Protein AF-A0A522AVN2-F1 (afdb_monomer)

Mean predicted aligned error: 13.56 Å

Nearest PDB structures (foldseek):
  3d4e-assembly1_A  TM=7.264E-01  e=7.746E-02  Streptococcus mutans
  4dm5-assembly4_D  TM=5.250E-01  e=6.520E-02  Pseudomonas aeruginosa PAO1
  5nms-assembly1_B  TM=5.017E-01  e=1.028E+00  Arabidopsis thaliana
  8j62-assembly1_G  TM=5.391E-01  e=5.133E+00  Human immunodeficiency virus 1
  6nil-assembly1_C  TM=4.572E-01  e=7.245E+00  Human immunodeficiency virus 1

pLDDT: mean 76.48, std 18.81, range [44.72, 97.44]

Solvent-accessible surface area (backbone atoms only — not comparable to full-atom values): 7487 Å² total; per-residue (Å²): 144,85,88,84,85,80,92,80,85,86,87,86,84,83,79,86,81,81,76,76,72,75,81,65,76,80,50,60,36,85,59,67,69,64,90,75,64,53,77,64,40,38,57,66,57,49,38,72,73,49,30,52,60,80,44,76,48,81,44,53,40,90,87,41,66,33,40,34,36,25,34,40,38,92,59,90,46,32,66,59,60,73,94,82,44,37,24,33,39,38,33,21,46,91,56,20,28,71,49,54,26,28,68,54,49,52,56,47,55,59,54,48,54,72,83,68,84,77,89,123

Radius of gyration: 24.15 Å; Cα contacts (8 Å, |Δi|>4): 172; chains: 1; bounding box: 32×82×47 Å

Structure (mmCIF, N/CA/C/O backbone):
data_AF-A0A522AVN2-F1
#
_entry.id   AF-A0A522AVN2-F1
#
loop_
_atom_site.group_PDB
_atom_site.id
_atom_site.type_symbol
_atom_site.label_atom_id
_atom_site.label_alt_id
_atom_site.label_comp_id
_atom_site.label_asym_id
_atom_site.label_entity_id
_atom_site.label_seq_id
_atom_site.pdbx_PDB_ins_code
_atom_site.Cartn_x
_atom_site.Cartn_y
_atom_site.Cartn_z
_atom_site.occupancy
_atom_site.B_iso_or_equiv
_atom_site.auth_seq_id
_atom_site.auth_comp_id
_atom_site.auth_asym_id
_atom_site.auth_atom_id
_atom_site.pdbx_PDB_model_num
ATOM 1 N N . MET A 1 1 ? 20.184 -64.600 31.524 1.00 48.72 1 MET A N 1
ATOM 2 C CA . MET A 1 1 ? 20.740 -63.253 31.247 1.00 48.72 1 MET A CA 1
ATOM 3 C C . MET A 1 1 ? 21.112 -63.107 29.765 1.00 48.72 1 MET A C 1
ATOM 5 O O . MET A 1 1 ? 22.283 -63.217 29.442 1.00 48.72 1 MET A O 1
ATOM 9 N N . ARG A 1 2 ? 20.150 -62.916 28.842 1.00 46.84 2 ARG A N 1
ATOM 10 C CA . ARG A 1 2 ? 20.428 -62.648 27.404 1.00 46.84 2 ARG A CA 1
ATOM 11 C C . ARG A 1 2 ? 19.323 -61.831 26.693 1.00 46.84 2 ARG A C 1
ATOM 13 O O . ARG A 1 2 ? 19.168 -61.930 25.485 1.00 46.84 2 ARG A O 1
ATOM 20 N N . HIS A 1 3 ? 18.542 -61.022 27.418 1.00 45.12 3 HIS A N 1
ATOM 21 C CA . HIS A 1 3 ? 17.326 -60.387 26.867 1.00 45.12 3 HIS A CA 1
ATOM 22 C C . HIS A 1 3 ? 17.347 -58.853 26.779 1.00 45.12 3 HIS A C 1
ATOM 24 O O . HIS A 1 3 ? 16.286 -58.246 26.719 1.00 45.12 3 HIS A O 1
ATOM 30 N N . VAL A 1 4 ? 18.517 -58.201 26.748 1.00 53.00 4 VAL A N 1
ATOM 31 C CA . VAL A 1 4 ? 18.569 -56.719 26.791 1.00 53.00 4 VAL A CA 1
ATOM 32 C C . VAL A 1 4 ? 19.197 -56.069 25.549 1.00 53.00 4 VAL A C 1
ATOM 34 O O . VAL A 1 4 ? 19.206 -54.852 25.447 1.00 53.00 4 VAL A O 1
ATOM 37 N N . LEU A 1 5 ? 19.666 -56.824 24.548 1.00 52.72 5 LEU A N 1
ATOM 38 C CA . LEU A 1 5 ? 20.508 -56.231 23.498 1.00 52.72 5 L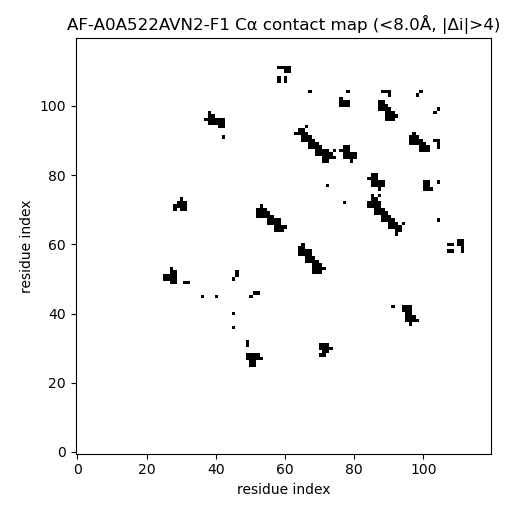EU A CA 1
ATOM 39 C C . LEU A 1 5 ? 20.127 -56.610 22.060 1.00 52.72 5 LEU A C 1
ATOM 41 O O . LEU A 1 5 ? 20.934 -57.179 21.336 1.00 52.72 5 LEU A O 1
ATOM 45 N N . ARG A 1 6 ? 18.902 -56.299 21.616 1.00 44.72 6 ARG A N 1
ATOM 46 C CA . ARG A 1 6 ? 18.632 -56.159 20.163 1.00 44.72 6 ARG A CA 1
ATOM 47 C C . ARG A 1 6 ? 17.332 -55.430 19.810 1.00 44.72 6 ARG A C 1
ATOM 49 O O . ARG A 1 6 ? 16.727 -55.687 18.779 1.00 44.72 6 ARG A O 1
ATOM 56 N N . ARG A 1 7 ? 16.884 -54.513 20.668 1.00 49.88 7 ARG A N 1
ATOM 57 C CA . ARG A 1 7 ? 15.633 -53.751 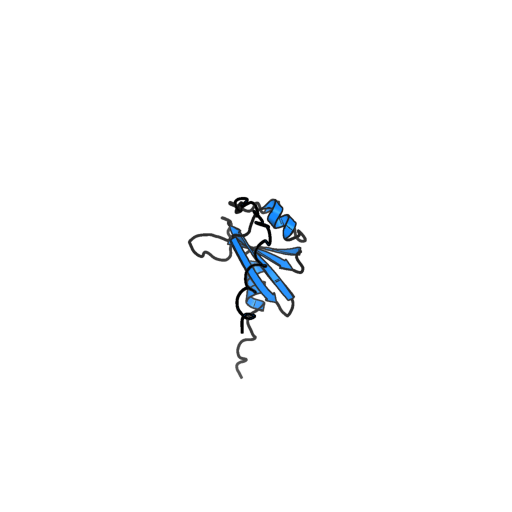20.502 1.00 49.88 7 ARG A CA 1
ATOM 58 C C . ARG A 1 7 ? 15.866 -52.368 19.872 1.00 49.88 7 ARG A C 1
ATOM 60 O O . ARG A 1 7 ? 15.280 -51.394 20.317 1.00 49.88 7 ARG A O 1
ATOM 67 N N . TRP A 1 8 ? 16.754 -52.275 18.882 1.00 46.94 8 TRP A N 1
ATOM 68 C CA . TRP A 1 8 ? 17.187 -50.992 18.301 1.00 46.94 8 TRP A CA 1
ATOM 69 C C . TRP A 1 8 ? 17.470 -51.076 16.795 1.00 46.94 8 TRP A C 1
ATOM 71 O O . TRP A 1 8 ? 18.505 -50.614 16.344 1.00 46.94 8 TRP A O 1
ATOM 81 N N . LEU A 1 9 ? 16.597 -51.698 15.997 1.00 49.81 9 LEU A N 1
ATOM 82 C CA . LEU A 1 9 ? 16.770 -51.740 14.531 1.00 49.81 9 LEU A CA 1
ATOM 83 C C . LEU A 1 9 ? 15.427 -51.762 13.774 1.00 49.81 9 LEU A C 1
ATOM 85 O O . LEU A 1 9 ? 15.280 -52.439 12.765 1.00 49.81 9 LEU A O 1
ATOM 89 N N . CYS A 1 10 ? 14.416 -51.047 14.268 1.00 47.09 10 CYS A N 1
ATOM 90 C CA . CYS A 1 10 ? 13.118 -50.922 13.593 1.00 47.09 10 CYS A CA 1
ATOM 91 C C . CYS A 1 10 ? 12.526 -49.530 13.822 1.00 47.09 10 CYS A C 1
ATOM 93 O O . CYS A 1 10 ? 11.543 -49.418 14.534 1.00 47.09 10 CYS A O 1
ATOM 95 N N . MET A 1 11 ? 13.136 -48.473 13.285 1.00 50.16 11 MET A N 1
ATOM 96 C CA . MET A 1 11 ? 12.457 -47.197 13.006 1.00 50.16 11 MET A CA 1
ATOM 97 C C . MET A 1 11 ? 13.429 -46.267 12.282 1.00 50.16 11 MET A C 1
ATOM 99 O O . MET A 1 11 ? 14.150 -45.536 12.943 1.00 50.16 11 MET A O 1
ATOM 103 N N . THR A 1 12 ? 13.452 -46.296 10.949 1.00 55.00 12 THR A N 1
ATOM 104 C CA . THR A 1 12 ? 13.898 -45.159 10.115 1.00 55.00 12 THR A CA 1
ATOM 105 C C . THR A 1 12 ? 13.659 -45.466 8.637 1.00 55.00 12 THR A C 1
ATOM 107 O O . THR A 1 12 ? 14.584 -45.602 7.848 1.00 55.00 12 THR A O 1
ATOM 110 N N . VAL A 1 13 ? 12.390 -45.564 8.237 1.00 53.72 13 VAL A N 1
ATOM 111 C CA . VAL A 1 13 ? 12.005 -45.343 6.834 1.00 53.72 13 VAL A CA 1
ATOM 112 C C . VAL A 1 13 ? 10.698 -44.551 6.833 1.00 53.72 13 VAL A C 1
ATOM 114 O O . VAL A 1 13 ? 9.628 -45.091 6.581 1.00 53.72 13 VAL A O 1
ATOM 117 N N . CYS A 1 14 ? 10.775 -43.264 7.176 1.00 45.62 14 CYS A N 1
ATOM 118 C CA . CYS A 1 14 ? 9.741 -42.309 6.783 1.00 45.62 14 CYS A CA 1
ATOM 119 C C . CYS A 1 14 ? 10.259 -41.582 5.549 1.00 45.62 14 CYS A C 1
ATOM 121 O O . CYS A 1 14 ? 11.205 -40.798 5.607 1.00 45.62 14 CYS A O 1
ATOM 123 N N . ALA A 1 15 ? 9.667 -41.956 4.423 1.00 53.06 15 ALA A N 1
ATOM 124 C CA . ALA A 1 15 ? 9.944 -41.432 3.108 1.00 53.06 15 ALA A CA 1
ATOM 125 C C . ALA A 1 15 ? 9.610 -39.933 3.013 1.00 53.06 15 ALA A C 1
ATOM 127 O O . ALA A 1 15 ? 8.555 -39.482 3.444 1.00 53.06 15 ALA A O 1
ATOM 128 N N . VAL A 1 16 ? 10.558 -39.201 2.431 1.00 50.91 16 VAL A N 1
ATOM 129 C CA . VAL A 1 16 ? 10.404 -38.144 1.423 1.00 50.91 16 VAL A CA 1
ATOM 130 C C . VAL A 1 16 ? 9.039 -37.445 1.351 1.00 50.91 16 VAL A C 1
ATOM 132 O O . VAL A 1 16 ? 8.101 -37.928 0.726 1.00 50.91 16 VAL A O 1
ATOM 135 N N . ALA A 1 17 ? 9.017 -36.203 1.826 1.00 46.50 17 ALA A N 1
ATOM 136 C CA . ALA A 1 17 ? 8.261 -35.126 1.197 1.00 46.50 17 ALA A CA 1
ATOM 137 C C . ALA A 1 17 ? 9.150 -33.877 1.194 1.00 46.50 17 ALA A C 1
ATOM 139 O O . ALA A 1 17 ? 9.000 -32.970 2.009 1.00 46.50 17 ALA A O 1
ATOM 140 N N . VAL A 1 18 ? 10.145 -33.859 0.303 1.00 48.97 18 VAL A N 1
ATOM 141 C CA . VAL A 1 18 ? 10.830 -32.612 -0.047 1.00 48.97 18 VAL A CA 1
ATOM 142 C C . VAL A 1 18 ? 9.816 -31.807 -0.850 1.00 48.97 18 VAL A C 1
ATOM 144 O O . VAL A 1 18 ? 9.653 -32.014 -2.050 1.00 48.97 18 VAL A O 1
ATOM 147 N N . LEU A 1 19 ? 9.076 -30.937 -0.164 1.00 52.53 19 LEU A N 1
ATOM 148 C CA . LEU A 1 19 ? 8.336 -29.856 -0.797 1.00 52.53 19 LEU A CA 1
ATOM 149 C C . LEU A 1 19 ? 9.371 -28.953 -1.469 1.00 52.53 19 LEU A C 1
ATOM 151 O O . LEU A 1 19 ? 9.902 -28.023 -0.865 1.00 52.53 19 LEU A O 1
ATOM 155 N N . VAL A 1 20 ? 9.682 -29.259 -2.727 1.00 48.09 20 VAL A N 1
ATOM 156 C CA . VAL A 1 20 ? 10.273 -28.304 -3.658 1.00 48.09 20 VAL A CA 1
ATOM 157 C C . VAL A 1 20 ? 9.185 -27.265 -3.903 1.00 48.09 20 VAL A C 1
ATOM 159 O O . VAL A 1 20 ? 8.426 -27.341 -4.867 1.00 48.09 20 VAL A O 1
ATOM 162 N N . VAL A 1 21 ? 9.052 -26.316 -2.974 1.00 49.97 21 VAL A N 1
ATOM 163 C CA . VAL A 1 21 ? 8.409 -25.045 -3.279 1.00 49.97 21 VAL A CA 1
ATOM 164 C C . VAL A 1 21 ? 9.316 -24.434 -4.326 1.00 49.97 21 VAL A C 1
ATOM 166 O O . VAL A 1 21 ? 10.428 -24.005 -4.021 1.00 49.97 21 VAL A O 1
ATOM 169 N N . ALA A 1 22 ? 8.882 -24.540 -5.580 1.00 49.25 22 ALA A N 1
ATOM 170 C CA . ALA A 1 22 ? 9.527 -23.914 -6.709 1.00 49.25 22 ALA A CA 1
ATOM 171 C C . ALA A 1 22 ? 9.861 -22.480 -6.299 1.00 49.25 22 ALA A C 1
ATOM 173 O O . ALA A 1 22 ? 8.968 -21.678 -6.025 1.00 49.25 22 ALA A O 1
ATOM 174 N N . ALA A 1 23 ? 11.158 -22.196 -6.208 1.00 48.16 23 ALA A N 1
ATOM 175 C CA . ALA A 1 23 ? 11.684 -20.853 -6.120 1.00 48.16 23 ALA A CA 1
ATOM 176 C C . ALA A 1 23 ? 11.371 -20.166 -7.455 1.00 48.16 23 ALA A C 1
ATOM 178 O O . ALA A 1 23 ? 12.236 -20.014 -8.313 1.00 48.16 23 ALA A O 1
ATOM 17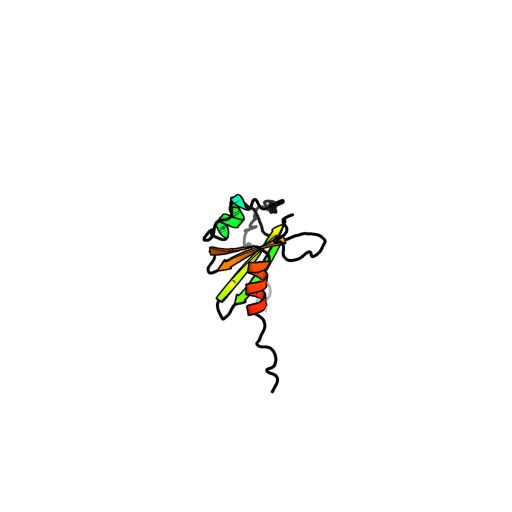9 N N . ALA A 1 24 ? 10.102 -19.816 -7.671 1.00 50.56 24 ALA A N 1
ATOM 180 C CA . ALA A 1 24 ? 9.776 -18.767 -8.609 1.00 50.56 24 ALA A CA 1
ATOM 181 C C . ALA A 1 24 ? 10.520 -17.533 -8.084 1.00 50.56 24 ALA A C 1
ATOM 183 O O . ALA A 1 24 ? 10.353 -17.203 -6.903 1.00 50.56 24 ALA A O 1
ATOM 184 N N . PRO A 1 25 ? 11.394 -16.900 -8.884 1.00 48.47 25 PRO A N 1
ATOM 185 C CA . PRO A 1 25 ? 12.007 -15.654 -8.463 1.00 48.47 25 PRO A CA 1
ATOM 186 C C . PRO A 1 25 ? 10.864 -14.718 -8.079 1.00 48.47 25 PRO A C 1
ATOM 188 O O . PRO A 1 25 ? 9.918 -14.554 -8.852 1.00 48.47 25 PRO A O 1
ATOM 191 N N . ALA A 1 26 ? 10.903 -14.179 -6.859 1.00 53.34 26 ALA A N 1
ATOM 192 C CA . ALA A 1 26 ? 9.989 -13.121 -6.474 1.00 53.34 26 ALA A CA 1
ATOM 193 C C . ALA A 1 26 ? 10.184 -12.006 -7.505 1.00 53.34 26 ALA A C 1
ATOM 195 O O . ALA A 1 26 ? 11.230 -11.362 -7.533 1.00 53.34 26 ALA A O 1
ATOM 196 N N . ALA A 1 27 ? 9.231 -11.864 -8.426 1.00 56.75 27 ALA A N 1
ATOM 197 C CA . ALA A 1 27 ? 9.189 -10.729 -9.322 1.00 56.75 27 ALA A CA 1
ATOM 198 C C . ALA A 1 27 ? 8.828 -9.537 -8.436 1.00 56.75 27 ALA A C 1
ATOM 200 O O . ALA A 1 27 ? 7.687 -9.394 -7.987 1.00 56.75 27 ALA A O 1
ATOM 201 N N . TRP A 1 28 ? 9.852 -8.774 -8.073 1.00 58.00 28 TRP A N 1
ATOM 202 C CA . TRP A 1 28 ? 9.692 -7.503 -7.391 1.00 58.00 28 TRP A CA 1
ATOM 203 C C . TRP A 1 28 ? 9.118 -6.511 -8.398 1.00 58.00 28 TRP A C 1
ATOM 205 O O . TRP A 1 28 ? 9.489 -6.535 -9.572 1.00 58.00 28 TRP A O 1
ATOM 215 N N . ALA A 1 29 ? 8.192 -5.664 -7.959 1.00 61.19 29 ALA A N 1
ATOM 216 C CA . ALA A 1 29 ? 7.710 -4.590 -8.815 1.00 61.19 29 ALA A CA 1
ATOM 217 C C . ALA A 1 29 ? 8.845 -3.581 -9.024 1.00 61.19 29 ALA A C 1
ATOM 219 O O . ALA A 1 29 ? 9.297 -2.982 -8.049 1.00 61.19 29 ALA A O 1
ATOM 220 N N . ASP A 1 30 ? 9.289 -3.379 -10.264 1.00 57.88 30 ASP A N 1
ATOM 221 C CA . ASP A 1 30 ? 10.287 -2.346 -10.573 1.00 57.88 30 ASP A CA 1
ATOM 222 C C . ASP A 1 30 ? 9.664 -0.943 -10.676 1.00 57.88 30 ASP A C 1
ATOM 224 O O . ASP A 1 30 ? 10.351 0.052 -10.459 1.00 57.88 30 ASP A O 1
ATOM 228 N N . ASP A 1 31 ? 8.358 -0.847 -10.936 1.00 65.25 31 ASP A N 1
ATOM 229 C CA . ASP A 1 31 ? 7.598 0.403 -10.866 1.00 65.25 31 ASP A CA 1
ATOM 230 C C . ASP A 1 31 ? 6.096 0.097 -10.802 1.00 65.25 31 ASP A C 1
ATOM 232 O O . ASP A 1 31 ? 5.553 -0.645 -11.630 1.00 65.25 31 ASP A O 1
ATOM 236 N N . LEU A 1 32 ? 5.404 0.637 -9.800 1.00 80.25 32 LEU A N 1
ATOM 237 C CA . LEU A 1 32 ? 3.969 0.424 -9.647 1.00 80.25 32 LEU A CA 1
ATOM 238 C C . LEU A 1 32 ? 3.189 1.369 -10.572 1.00 80.25 32 LEU A C 1
ATOM 240 O O . LEU A 1 32 ? 3.124 2.577 -10.337 1.00 80.25 32 LEU A O 1
ATOM 244 N N . ASN A 1 33 ? 2.505 0.814 -11.580 1.00 81.81 33 ASN A N 1
ATOM 245 C CA . ASN A 1 33 ? 1.580 1.590 -12.408 1.00 81.81 33 ASN A CA 1
ATOM 246 C C . ASN A 1 33 ? 0.305 1.951 -11.623 1.00 81.81 33 ASN A C 1
ATOM 248 O O . ASN A 1 33 ? -0.618 1.146 -11.472 1.00 81.81 33 ASN A O 1
ATOM 252 N N . ARG A 1 34 ? 0.247 3.194 -11.142 1.00 79.69 34 ARG A N 1
ATOM 253 C CA . ARG A 1 34 ? -0.838 3.699 -10.290 1.00 79.69 34 ARG A CA 1
ATOM 254 C C . ARG A 1 34 ? -2.195 3.767 -10.976 1.00 79.69 34 ARG A C 1
ATOM 256 O O . ARG A 1 34 ? -3.200 3.697 -10.275 1.00 79.69 34 ARG A O 1
ATOM 263 N N . ASP A 1 35 ? -2.247 3.844 -12.302 1.00 85.31 35 ASP A N 1
ATOM 264 C CA . ASP A 1 35 ? -3.516 3.911 -13.042 1.00 85.31 35 ASP A CA 1
ATOM 265 C C . ASP A 1 35 ? -4.339 2.621 -12.892 1.00 85.31 35 ASP A C 1
ATOM 267 O O . ASP A 1 35 ? -5.552 2.596 -13.114 1.00 85.31 35 ASP A O 1
ATOM 271 N N . LEU A 1 36 ? -3.679 1.538 -12.475 1.00 87.88 36 LEU A N 1
ATOM 272 C CA . LEU A 1 36 ? -4.306 0.255 -12.194 1.00 87.88 36 LEU A CA 1
ATOM 273 C C . LEU A 1 36 ? -4.828 0.153 -10.751 1.00 87.88 36 LEU A C 1
ATOM 275 O O . LEU A 1 36 ? -5.633 -0.735 -10.468 1.00 87.88 36 LEU A O 1
ATOM 279 N N . LEU A 1 37 ? -4.423 1.051 -9.843 1.00 90.88 37 LEU A N 1
ATOM 280 C CA . LEU A 1 37 ? -4.882 1.038 -8.455 1.00 90.88 37 LEU A CA 1
ATOM 281 C C . LEU A 1 37 ? -6.339 1.472 -8.348 1.00 90.88 37 LEU A C 1
ATOM 283 O O . LEU A 1 37 ? -6.756 2.517 -8.848 1.00 90.88 37 LEU A O 1
ATOM 287 N N . LYS A 1 38 ? -7.120 0.678 -7.618 1.00 93.81 38 LYS A N 1
ATOM 288 C CA . LYS A 1 38 ? -8.529 0.957 -7.344 1.00 93.81 38 LYS A CA 1
ATOM 289 C C . LYS A 1 38 ? -8.829 0.647 -5.889 1.00 93.81 38 LYS A 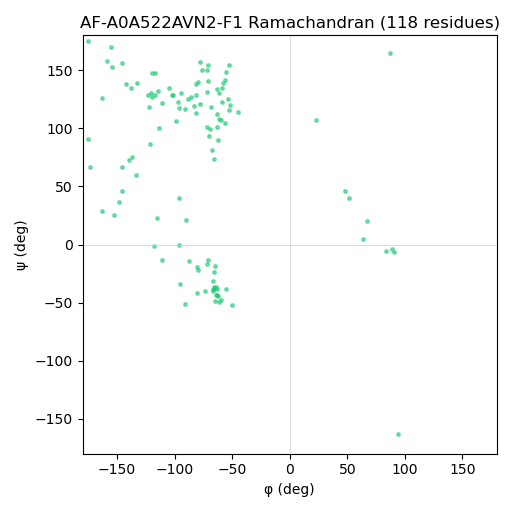C 1
ATOM 291 O O . LYS A 1 38 ? -8.444 -0.406 -5.384 1.00 93.81 38 LYS A O 1
ATOM 296 N N . LYS A 1 39 ? -9.551 1.547 -5.216 1.00 93.50 39 LYS A N 1
ATOM 297 C CA . LYS A 1 39 ? -10.075 1.264 -3.874 1.00 93.50 39 LYS A CA 1
ATOM 298 C C . LYS A 1 39 ? -10.928 -0.006 -3.907 1.00 93.50 39 LYS A C 1
ATOM 300 O O . LYS A 1 39 ? -11.655 -0.236 -4.871 1.00 93.50 39 LYS A O 1
ATOM 305 N N . GLY A 1 40 ? -10.824 -0.817 -2.860 1.00 95.00 40 GLY A N 1
ATOM 306 C CA . GLY A 1 40 ? -11.499 -2.109 -2.755 1.00 95.00 40 GLY A CA 1
ATOM 307 C C . GLY A 1 40 ? -10.777 -3.272 -3.441 1.00 95.00 40 GLY A C 1
ATOM 308 O O . GLY A 1 40 ? -11.210 -4.407 -3.277 1.00 95.00 40 GLY A O 1
ATOM 309 N N . MET A 1 41 ? -9.682 -3.028 -4.172 1.00 95.94 41 MET A N 1
ATOM 310 C CA . MET A 1 41 ? -8.860 -4.110 -4.721 1.00 95.94 41 MET A CA 1
ATOM 311 C C . MET A 1 41 ? -8.334 -4.998 -3.587 1.00 95.94 41 MET A C 1
ATOM 313 O O . MET A 1 41 ? -7.870 -4.481 -2.568 1.00 95.94 41 MET A O 1
ATOM 317 N N . SER A 1 42 ? -8.412 -6.319 -3.752 1.00 96.50 42 SER A N 1
ATOM 318 C CA . SER A 1 42 ? -7.901 -7.240 -2.738 1.00 96.50 42 SER A CA 1
ATOM 319 C C . SER A 1 42 ? -6.372 -7.216 -2.694 1.00 96.50 42 SER A C 1
ATOM 321 O O . SER A 1 42 ? -5.711 -6.942 -3.700 1.00 96.50 42 SER A O 1
ATOM 323 N N . LEU A 1 43 ? -5.788 -7.557 -1.544 1.00 93.44 43 LEU A N 1
ATOM 324 C CA . LEU A 1 43 ? -4.335 -7.721 -1.431 1.00 93.44 43 LEU A CA 1
ATOM 325 C C . LEU A 1 43 ? -3.789 -8.732 -2.455 1.00 93.44 43 LEU A C 1
ATOM 327 O O . LEU A 1 43 ? -2.729 -8.511 -3.036 1.00 93.44 43 LEU A O 1
ATOM 331 N N . ASN A 1 44 ? -4.530 -9.814 -2.711 1.00 93.44 44 ASN A N 1
ATOM 332 C CA . ASN A 1 44 ? -4.147 -10.829 -3.692 1.00 93.44 44 ASN A CA 1
ATOM 333 C C . ASN A 1 44 ? -4.106 -10.250 -5.113 1.00 93.44 44 ASN A C 1
ATOM 335 O O . ASN A 1 44 ? -3.141 -10.482 -5.834 1.00 93.44 44 ASN A O 1
ATOM 339 N N . ASP A 1 45 ? -5.102 -9.449 -5.494 1.00 93.62 45 ASP A N 1
ATOM 340 C CA . ASP A 1 45 ? -5.142 -8.819 -6.818 1.00 93.62 45 ASP A CA 1
ATOM 341 C C . ASP A 1 45 ? -4.012 -7.803 -6.999 1.00 93.62 45 ASP A C 1
ATOM 343 O O . ASP A 1 45 ? -3.397 -7.763 -8.065 1.00 93.62 45 ASP A O 1
ATOM 347 N N . VAL A 1 46 ? -3.679 -7.037 -5.954 1.00 92.19 46 VAL A N 1
ATOM 348 C CA . VAL A 1 46 ? -2.517 -6.134 -5.968 1.00 92.19 46 VAL A CA 1
ATOM 349 C C . VAL A 1 46 ? -1.230 -6.937 -6.167 1.00 92.19 46 VAL A C 1
ATOM 351 O O . VAL A 1 46 ? -0.466 -6.632 -7.078 1.00 92.19 46 VAL A O 1
ATOM 354 N N . ILE A 1 47 ? -1.012 -8.008 -5.400 1.00 91.81 47 ILE A N 1
ATOM 355 C CA . ILE A 1 47 ? 0.196 -8.842 -5.531 1.00 91.81 47 ILE A CA 1
ATOM 356 C C . ILE A 1 47 ? 0.269 -9.524 -6.905 1.00 91.81 47 ILE A C 1
ATOM 358 O O . ILE A 1 47 ? 1.341 -9.621 -7.497 1.00 91.81 47 ILE A O 1
ATOM 362 N N . ARG A 1 48 ? -0.860 -9.984 -7.453 1.00 89.75 48 ARG A N 1
ATOM 363 C CA . A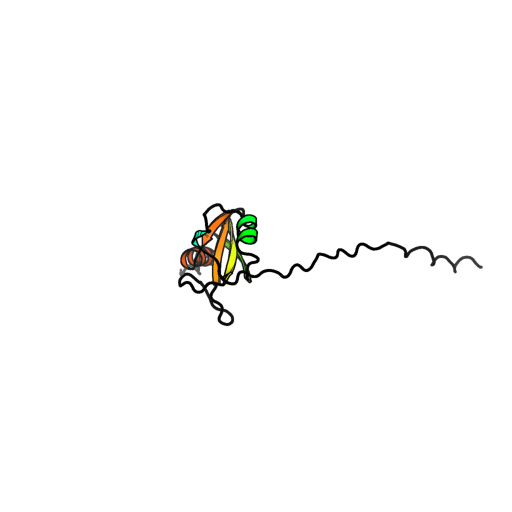RG A 1 48 ? -0.910 -10.567 -8.805 1.00 89.75 48 ARG A CA 1
ATOM 364 C C . ARG A 1 48 ? -0.598 -9.547 -9.892 1.00 89.75 48 ARG A C 1
ATOM 366 O O . ARG A 1 48 ? 0.006 -9.911 -10.894 1.00 89.75 48 ARG A O 1
ATOM 373 N N . THR A 1 49 ? -1.040 -8.305 -9.709 1.00 89.31 49 THR A N 1
ATOM 374 C CA . THR A 1 49 ? -0.898 -7.243 -10.713 1.00 89.31 49 THR A CA 1
ATOM 375 C C . THR A 1 49 ? 0.496 -6.627 -10.686 1.00 89.31 49 THR A C 1
ATOM 377 O O . THR A 1 49 ? 1.066 -6.371 -11.743 1.00 89.31 49 THR A O 1
ATOM 380 N N . PHE A 1 50 ? 1.045 -6.391 -9.495 1.00 87.88 50 PHE A N 1
ATOM 381 C CA . PHE A 1 50 ? 2.278 -5.621 -9.322 1.00 87.88 50 PHE A CA 1
ATOM 382 C C . PHE A 1 50 ? 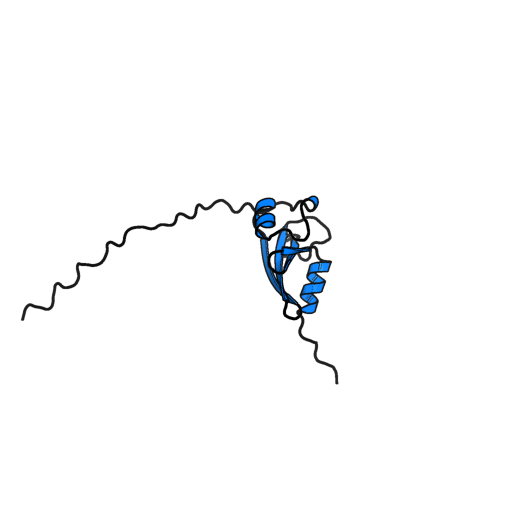3.467 -6.465 -8.857 1.00 87.88 50 PHE A C 1
ATOM 384 O O . PHE A 1 50 ? 4.594 -6.006 -8.955 1.00 87.88 50 PHE A O 1
ATOM 391 N N . GLY A 1 51 ? 3.259 -7.698 -8.397 1.00 89.81 51 GLY A N 1
ATOM 392 C CA . GLY A 1 51 ? 4.316 -8.540 -7.837 1.00 89.81 51 GLY A CA 1
ATOM 393 C C . GLY A 1 51 ? 4.408 -8.433 -6.316 1.00 89.81 51 GLY A C 1
ATOM 394 O O . GLY A 1 51 ? 3.472 -8.004 -5.645 1.00 89.81 51 GLY A O 1
ATOM 395 N N . GLN A 1 52 ? 5.528 -8.877 -5.745 1.00 91.56 52 GLN A N 1
ATOM 396 C CA . GLN A 1 52 ? 5.706 -8.868 -4.289 1.00 91.56 52 GLN A CA 1
ATOM 397 C C . GLN A 1 52 ? 6.100 -7.469 -3.779 1.00 91.56 52 GLN A C 1
ATOM 399 O O . GLN A 1 52 ? 6.926 -6.806 -4.416 1.00 91.56 52 GLN A O 1
ATOM 404 N N . PRO A 1 53 ? 5.561 -7.018 -2.630 1.00 90.44 53 PRO A N 1
ATOM 405 C CA . PRO A 1 53 ? 5.962 -5.753 -2.027 1.00 90.44 53 PRO A CA 1
ATOM 406 C C . PRO A 1 53 ? 7.365 -5.841 -1.415 1.00 90.44 53 PRO A C 1
ATOM 408 O O . PRO A 1 53 ? 7.770 -6.883 -0.903 1.00 90.44 53 PRO A O 1
ATOM 411 N N . THR A 1 54 ? 8.078 -4.714 -1.390 1.00 88.75 54 THR A N 1
ATOM 412 C CA . THR A 1 54 ? 9.400 -4.568 -0.755 1.00 88.75 54 THR A CA 1
ATOM 413 C C . THR A 1 54 ? 9.337 -4.703 0.763 1.00 88.75 54 THR A C 1
ATOM 415 O O . THR A 1 54 ? 10.230 -5.275 1.385 1.00 88.75 54 THR A O 1
ATOM 418 N N . GLN A 1 55 ? 8.285 -4.159 1.371 1.00 89.31 55 GLN A N 1
ATOM 419 C CA . GLN A 1 55 ? 8.102 -4.137 2.818 1.00 89.31 55 GLN A CA 1
ATOM 420 C C . GLN A 1 55 ? 6.619 -4.264 3.163 1.00 89.31 55 GLN A C 1
ATOM 422 O O . GLN A 1 55 ? 5.743 -3.924 2.366 1.00 89.31 55 GLN A O 1
ATOM 427 N N . ILE A 1 56 ? 6.352 -4.744 4.376 1.00 92.44 56 ILE A N 1
ATOM 428 C CA . ILE A 1 56 ? 5.022 -4.853 4.965 1.00 92.44 56 ILE A CA 1
ATOM 429 C C . ILE A 1 56 ? 5.074 -4.288 6.392 1.00 92.44 56 ILE A C 1
ATOM 431 O O . ILE A 1 56 ? 6.038 -4.529 7.119 1.00 92.44 56 ILE A O 1
ATOM 435 N N . GLU A 1 57 ? 4.052 -3.540 6.797 1.00 92.88 57 GLU A N 1
ATOM 436 C CA . GLU A 1 57 ? 3.904 -2.963 8.134 1.00 92.88 57 GLU A CA 1
ATOM 437 C C . GLU A 1 57 ? 2.442 -3.009 8.591 1.00 92.88 57 GLU A C 1
ATOM 439 O O . GLU A 1 57 ? 1.536 -2.699 7.827 1.00 92.88 57 GLU A O 1
ATOM 444 N N . TRP A 1 58 ? 2.203 -3.352 9.857 1.00 93.06 58 TRP A N 1
ATOM 445 C CA . TRP A 1 58 ? 0.876 -3.279 10.470 1.00 93.06 58 TRP A CA 1
ATOM 446 C C . TRP A 1 58 ? 0.758 -2.040 11.355 1.00 93.06 58 TRP A C 1
ATOM 448 O O . TRP A 1 58 ? 1.576 -1.830 12.251 1.00 93.06 58 TRP A O 1
ATOM 458 N N . VAL A 1 59 ? -0.300 -1.261 11.146 1.00 92.00 59 VAL A N 1
ATOM 459 C CA . VAL A 1 59 ? -0.623 -0.063 11.929 1.00 92.00 59 VAL A CA 1
ATOM 460 C C . VAL A 1 59 ? -1.994 -0.255 12.571 1.00 92.00 59 VAL A C 1
ATOM 462 O O . VAL A 1 59 ? -2.953 -0.628 11.901 1.00 92.00 59 VAL A O 1
ATOM 465 N N . ASN A 1 60 ? -2.100 -0.011 13.878 1.00 90.38 60 ASN A N 1
ATOM 466 C CA . ASN A 1 60 ? -3.386 -0.011 14.576 1.00 90.38 60 ASN A CA 1
ATOM 467 C C . ASN A 1 60 ? -3.909 1.423 14.680 1.00 90.38 60 ASN A C 1
ATOM 469 O O . ASN A 1 60 ? -3.284 2.263 15.326 1.00 90.38 60 ASN A O 1
ATOM 473 N N . VAL A 1 61 ? -5.057 1.678 14.060 1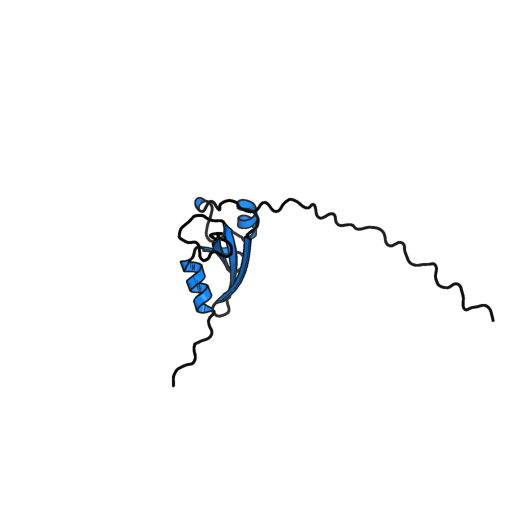.00 88.75 61 VAL A N 1
ATOM 474 C CA . VAL A 1 61 ? -5.726 2.978 14.028 1.00 88.75 61 VAL A CA 1
ATOM 475 C C . VAL A 1 61 ? -7.035 2.859 14.792 1.00 88.75 61 VAL A C 1
ATOM 477 O O . VAL A 1 61 ? -8.021 2.331 14.278 1.00 88.75 61 VAL A O 1
ATOM 480 N N . SER A 1 62 ? -7.044 3.319 16.044 1.00 86.12 62 SER A N 1
ATOM 481 C CA . SER A 1 62 ? -8.239 3.320 16.904 1.00 86.12 62 SER A CA 1
ATOM 482 C C . SER A 1 62 ? -8.952 1.958 16.986 1.00 86.12 62 SER A C 1
ATOM 484 O O . SER A 1 62 ? -10.178 1.886 16.951 1.00 86.12 62 SER A O 1
ATOM 486 N N . GLY A 1 63 ? -8.192 0.861 17.061 1.00 85.94 63 GLY A N 1
ATOM 487 C CA . GLY A 1 63 ? -8.728 -0.504 17.112 1.00 85.94 63 GLY A CA 1
ATOM 488 C C . GLY A 1 63 ? -8.945 -1.158 15.744 1.00 85.94 63 GLY A C 1
ATOM 489 O O . GLY A 1 63 ? -9.287 -2.336 15.689 1.00 85.94 63 GLY A O 1
ATOM 490 N N . THR A 1 64 ? -8.711 -0.436 14.645 1.00 90.50 64 THR A N 1
ATOM 491 C CA . THR A 1 64 ? -8.733 -0.984 13.283 1.00 90.50 64 THR A CA 1
ATOM 492 C C . THR A 1 64 ? -7.316 -1.323 12.836 1.00 90.50 64 THR A C 1
ATOM 494 O O . THR A 1 64 ? -6.445 -0.456 12.797 1.00 90.50 64 THR A O 1
ATOM 497 N N . ALA A 1 65 ? -7.075 -2.583 12.474 1.00 92.06 65 ALA A N 1
ATOM 498 C CA . ALA A 1 65 ? -5.806 -2.998 11.888 1.00 92.06 65 ALA A CA 1
ATOM 499 C C . ALA A 1 65 ? -5.742 -2.585 10.410 1.00 92.06 65 ALA A C 1
ATOM 501 O O . ALA A 1 65 ? -6.574 -3.007 9.603 1.00 92.06 65 ALA A O 1
ATOM 502 N N . VAL A 1 66 ? -4.739 -1.782 10.066 1.00 95.19 66 VAL A N 1
ATOM 503 C CA . VAL A 1 66 ? -4.417 -1.377 8.698 1.00 95.19 66 VAL A CA 1
ATOM 504 C C . VAL A 1 66 ? -3.094 -2.026 8.306 1.00 95.19 66 VAL A C 1
ATOM 506 O O . VAL A 1 66 ? -2.073 -1.825 8.966 1.00 95.19 66 VAL A O 1
ATOM 509 N N . LEU A 1 67 ? -3.109 -2.811 7.234 1.00 95.88 67 LEU A N 1
ATOM 510 C CA . LEU A 1 67 ? -1.910 -3.399 6.649 1.00 95.88 67 LEU A CA 1
ATOM 511 C C . LEU A 1 67 ? -1.351 -2.459 5.590 1.00 95.88 67 LEU A C 1
ATOM 513 O O . LEU A 1 67 ? -1.988 -2.243 4.566 1.00 95.88 67 LEU A O 1
ATOM 517 N N . PHE A 1 68 ? -0.152 -1.943 5.801 1.00 95.44 68 PHE A N 1
ATOM 518 C CA . PHE A 1 68 ? 0.601 -1.233 4.784 1.00 95.44 68 PHE A CA 1
ATOM 519 C C . PHE A 1 68 ? 1.561 -2.177 4.072 1.00 95.44 68 PHE A C 1
ATOM 521 O O . PHE A 1 68 ? 2.339 -2.887 4.702 1.00 95.44 68 PHE A O 1
ATOM 528 N N . VAL A 1 69 ? 1.533 -2.158 2.747 1.00 94.50 69 VAL A N 1
ATOM 529 C CA . VAL A 1 69 ? 2.558 -2.774 1.898 1.00 94.50 69 VAL A CA 1
ATOM 530 C C . VAL A 1 69 ? 3.234 -1.680 1.084 1.00 94.50 69 VAL A C 1
ATOM 532 O O . VAL A 1 69 ? 2.606 -0.678 0.739 1.00 94.50 69 VAL A O 1
ATOM 535 N N . PHE A 1 70 ? 4.513 -1.859 0.787 1.00 92.06 70 PHE A N 1
ATOM 536 C CA . PHE A 1 70 ? 5.336 -0.822 0.179 1.00 92.06 70 PHE A CA 1
ATOM 537 C C . PHE A 1 70 ? 5.934 -1.316 -1.127 1.00 92.06 70 PHE A C 1
ATOM 539 O O . PHE A 1 70 ? 6.565 -2.373 -1.153 1.00 92.06 70 PHE A O 1
ATOM 546 N N . TYR A 1 71 ? 5.760 -0.533 -2.187 1.00 90.75 71 TYR A N 1
ATOM 547 C CA . TYR A 1 71 ? 6.303 -0.823 -3.512 1.00 90.75 71 TYR A CA 1
ATOM 548 C C . TYR A 1 71 ? 7.259 0.282 -3.960 1.00 90.75 71 TYR A C 1
ATOM 550 O O . TYR A 1 71 ? 7.024 1.442 -3.613 1.00 90.75 71 TYR A O 1
ATOM 558 N N . PRO A 1 72 ? 8.306 -0.035 -4.738 1.00 88.94 72 PRO A N 1
ATOM 559 C CA . PRO A 1 72 ? 9.167 0.974 -5.337 1.00 88.94 72 PRO A CA 1
ATOM 560 C C . PRO A 1 72 ? 8.367 1.938 -6.214 1.00 88.94 72 PRO A C 1
ATOM 562 O O . PRO A 1 72 ? 7.441 1.543 -6.925 1.00 88.94 72 PRO A O 1
ATOM 565 N N . THR A 1 73 ? 8.701 3.221 -6.134 1.00 86.12 73 THR A N 1
ATOM 566 C CA . THR A 1 73 ? 8.121 4.260 -6.984 1.00 86.12 73 THR A CA 1
ATOM 567 C C . THR A 1 73 ? 9.089 5.427 -7.123 1.00 86.12 73 THR A C 1
ATOM 569 O O . THR A 1 73 ? 9.863 5.700 -6.214 1.00 86.12 73 THR A O 1
ATOM 572 N N . ASP A 1 74 ? 9.022 6.171 -8.219 1.00 82.62 74 ASP A N 1
ATOM 573 C CA . ASP A 1 74 ? 9.726 7.447 -8.403 1.00 82.62 74 ASP A CA 1
ATOM 574 C C . ASP A 1 74 ? 8.846 8.673 -8.073 1.00 82.62 74 ASP A C 1
ATOM 576 O O . ASP A 1 74 ? 9.290 9.819 -8.185 1.00 82.62 74 ASP A O 1
ATOM 580 N N . LYS A 1 75 ? 7.586 8.447 -7.679 1.00 83.00 75 LYS A N 1
ATOM 581 C CA . LYS A 1 75 ? 6.582 9.499 -7.482 1.00 83.00 75 LYS A CA 1
ATOM 582 C C . LYS A 1 75 ? 6.758 10.250 -6.155 1.00 83.00 75 LYS A C 1
ATOM 584 O O . LYS A 1 75 ? 7.333 9.758 -5.185 1.00 83.00 75 LYS A O 1
ATOM 589 N N . SER A 1 76 ? 6.237 11.478 -6.116 1.00 81.44 76 SER A N 1
ATOM 590 C CA . SER A 1 76 ? 6.397 12.421 -4.999 1.00 81.44 76 SER A CA 1
ATOM 591 C C . SER A 1 76 ? 5.604 12.065 -3.737 1.00 81.44 76 SER A C 1
ATOM 593 O O . SER A 1 76 ? 5.910 12.587 -2.668 1.00 81.44 76 SER A O 1
ATOM 595 N N . ASP A 1 77 ? 4.610 11.181 -3.836 1.00 83.75 77 ASP A N 1
ATOM 596 C CA . ASP A 1 77 ? 3.793 10.699 -2.718 1.00 83.75 77 ASP A CA 1
ATOM 597 C C . ASP A 1 77 ? 4.367 9.442 -2.042 1.00 83.75 77 ASP A C 1
ATOM 599 O O . ASP A 1 77 ? 3.648 8.711 -1.363 1.00 83.75 77 ASP A O 1
ATOM 603 N N . ALA A 1 78 ? 5.664 9.187 -2.202 1.00 86.69 78 ALA A N 1
ATOM 604 C CA . ALA A 1 78 ? 6.398 8.186 -1.438 1.00 86.69 78 ALA A CA 1
ATOM 605 C C . ALA A 1 78 ? 6.713 8.680 -0.013 1.00 86.69 78 ALA A C 1
ATOM 607 O O . ALA A 1 78 ? 6.894 9.880 0.206 1.00 86.69 78 ALA A O 1
ATOM 608 N N . VAL A 1 79 ? 6.805 7.769 0.967 1.00 82.44 79 VAL A N 1
ATOM 609 C CA . VAL A 1 79 ? 6.963 8.184 2.377 1.00 82.44 79 VAL A CA 1
ATOM 610 C C . VAL A 1 79 ? 8.409 8.306 2.821 1.00 82.44 79 VAL A C 1
ATOM 612 O O . VAL A 1 79 ? 8.766 9.323 3.394 1.00 82.44 79 VAL A O 1
ATOM 615 N N . PHE A 1 80 ? 9.251 7.295 2.608 1.00 68.50 80 PHE A N 1
ATOM 616 C CA . PHE A 1 80 ? 10.618 7.325 3.123 1.00 68.50 80 PHE A CA 1
ATOM 617 C C . PHE A 1 80 ? 11.550 6.380 2.381 1.00 68.50 80 PHE A C 1
ATOM 619 O O . PHE A 1 80 ? 11.134 5.406 1.758 1.00 68.50 80 PHE A O 1
ATOM 626 N N . ARG A 1 81 ? 12.834 6.724 2.505 1.00 63.81 81 ARG A N 1
ATOM 627 C CA . ARG A 1 81 ? 13.960 6.215 1.745 1.00 63.81 81 ARG A CA 1
ATOM 628 C C . ARG A 1 81 ? 14.975 5.585 2.690 1.00 63.81 81 ARG A C 1
ATOM 630 O O . ARG A 1 81 ? 15.906 6.255 3.131 1.00 63.81 81 ARG A O 1
ATOM 637 N N . LYS A 1 82 ? 14.794 4.309 3.025 1.00 50.41 82 LYS A N 1
ATOM 638 C CA . LYS A 1 82 ? 15.913 3.504 3.528 1.00 50.41 82 LYS A CA 1
ATOM 639 C C . LYS A 1 82 ? 16.681 3.036 2.289 1.00 50.41 82 LYS A C 1
ATOM 641 O O . LYS A 1 82 ? 16.067 2.607 1.319 1.00 50.41 82 LYS A O 1
ATOM 646 N N . ASP A 1 83 ? 17.990 3.254 2.265 1.00 69.81 83 ASP A N 1
ATOM 647 C CA . ASP A 1 83 ? 18.881 2.795 1.185 1.00 69.81 83 ASP A CA 1
ATOM 648 C C . ASP A 1 83 ? 18.695 3.454 -0.201 1.00 69.81 83 ASP A C 1
ATOM 650 O O . ASP A 1 83 ? 19.140 2.925 -1.213 1.00 69.81 83 ASP A O 1
ATOM 654 N N . GLY A 1 84 ? 18.076 4.637 -0.287 1.00 72.62 84 GLY A N 1
ATOM 655 C CA . GLY A 1 84 ? 17.912 5.350 -1.569 1.00 72.62 84 GLY A CA 1
ATOM 656 C C . GLY A 1 84 ? 16.623 5.021 -2.340 1.00 72.62 84 GLY A C 1
ATOM 657 O O . GLY A 1 84 ? 16.296 5.721 -3.302 1.00 72.62 84 GLY A O 1
ATOM 658 N N . LEU A 1 85 ? 15.836 4.047 -1.881 1.00 78.75 85 LEU A N 1
ATOM 659 C CA . LEU A 1 85 ? 14.597 3.618 -2.537 1.00 78.75 85 LEU A CA 1
ATOM 660 C C . LEU A 1 85 ? 13.384 4.425 -2.075 1.00 78.75 85 LEU A C 1
ATOM 662 O O . LEU A 1 85 ? 13.107 4.522 -0.887 1.00 78.75 85 LEU A O 1
ATOM 666 N N . MET A 1 86 ? 12.660 5.013 -3.019 1.00 88.00 86 MET A N 1
ATOM 667 C CA . MET A 1 86 ? 11.401 5.708 -2.756 1.00 88.00 86 MET A CA 1
ATOM 668 C C . MET A 1 86 ? 10.268 4.677 -2.789 1.00 88.00 86 MET A C 1
ATOM 670 O O . MET A 1 86 ? 10.169 3.897 -3.734 1.00 88.00 86 MET A O 1
ATOM 674 N N . LEU A 1 87 ? 9.453 4.633 -1.731 1.00 90.31 87 LEU A N 1
ATOM 675 C CA . LEU A 1 87 ? 8.418 3.614 -1.555 1.00 90.31 87 LEU A CA 1
ATOM 676 C C . LEU A 1 87 ? 7.014 4.222 -1.470 1.00 90.31 87 LEU A C 1
ATOM 678 O O . LEU A 1 87 ? 6.749 5.078 -0.619 1.00 90.31 87 LEU A O 1
ATOM 682 N N . LEU A 1 88 ? 6.107 3.725 -2.313 1.00 92.69 88 LEU A N 1
ATOM 683 C CA . LEU A 1 88 ? 4.679 4.013 -2.274 1.00 92.69 88 LEU A CA 1
ATOM 684 C C . LEU A 1 88 ? 3.999 3.093 -1.249 1.00 92.69 88 LEU A C 1
ATOM 686 O O . LEU A 1 88 ? 4.013 1.873 -1.438 1.00 92.69 88 LEU A O 1
ATOM 690 N N . PRO A 1 89 ? 3.370 3.637 -0.195 1.00 94.44 89 PRO A N 1
ATOM 691 C CA . PRO A 1 89 ? 2.590 2.843 0.740 1.00 94.44 89 PRO A CA 1
ATOM 692 C C . PRO A 1 89 ? 1.191 2.583 0.170 1.00 94.44 89 PRO A C 1
ATOM 694 O O . PRO A 1 89 ? 0.532 3.489 -0.345 1.00 94.44 89 PRO A O 1
ATOM 697 N N . LEU A 1 90 ? 0.701 1.362 0.323 1.00 95.88 90 LEU A N 1
ATOM 698 C CA . LEU A 1 90 ? -0.667 0.947 0.021 1.00 95.88 90 LEU A CA 1
ATOM 699 C C . LEU A 1 90 ? -1.274 0.374 1.296 1.00 95.88 90 LEU A C 1
ATOM 701 O O . LEU A 1 90 ? -0.752 -0.599 1.834 1.00 95.88 90 LEU A O 1
ATOM 705 N N . GLY A 1 91 ? -2.345 0.986 1.793 1.00 96.38 91 GLY A N 1
ATOM 706 C CA . GLY A 1 91 ? -2.997 0.588 3.034 1.00 96.38 91 GLY A CA 1
ATOM 707 C C . GLY A 1 91 ? -4.262 -0.225 2.796 1.00 96.38 91 GLY A C 1
ATOM 708 O O . GLY A 1 91 ? -5.164 0.201 2.071 1.00 96.38 91 GLY A O 1
ATOM 709 N N . PHE A 1 92 ? -4.344 -1.375 3.452 1.00 97.44 92 PHE A N 1
ATOM 710 C CA . PHE A 1 92 ? -5.432 -2.335 3.358 1.00 97.44 92 PHE A CA 1
ATOM 711 C C . PHE A 1 92 ? -6.161 -2.439 4.691 1.00 97.44 92 PHE A C 1
ATOM 713 O O . PHE A 1 92 ? -5.542 -2.618 5.740 1.00 97.44 92 PHE A O 1
ATOM 720 N N . VAL A 1 93 ? -7.486 -2.381 4.636 1.00 95.12 93 VAL A N 1
ATOM 721 C CA . VAL A 1 93 ? -8.377 -2.645 5.769 1.00 95.12 93 VAL A CA 1
ATOM 722 C C . VAL A 1 93 ? -9.206 -3.856 5.392 1.00 95.12 93 VAL A C 1
ATOM 724 O O . VAL A 1 93 ? -9.761 -3.889 4.296 1.00 95.12 93 VAL A O 1
ATOM 727 N N . THR A 1 94 ? -9.255 -4.870 6.261 1.00 90.94 94 THR A N 1
ATOM 728 C CA . THR A 1 94 ? -9.958 -6.137 5.972 1.00 90.94 94 THR A CA 1
ATOM 729 C C . THR A 1 94 ? -9.599 -6.698 4.585 1.00 90.94 94 THR A C 1
ATOM 731 O O . THR A 1 94 ? -10.477 -7.030 3.799 1.00 90.94 94 THR A O 1
ATOM 734 N N . GLU A 1 95 ? -8.300 -6.712 4.257 1.00 90.00 95 GLU A N 1
ATOM 735 C CA . GLU A 1 95 ? -7.734 -7.171 2.970 1.00 90.00 95 GLU A CA 1
ATOM 736 C C . GLU A 1 95 ? -8.129 -6.372 1.714 1.00 90.00 95 GLU A C 1
ATOM 738 O O . GLU A 1 95 ? -7.700 -6.717 0.612 1.00 90.00 95 GLU A O 1
ATOM 743 N N . ALA A 1 96 ? -8.873 -5.275 1.864 1.00 95.62 96 ALA A N 1
ATOM 744 C CA . ALA A 1 96 ? -9.286 -4.400 0.775 1.00 95.62 96 ALA A CA 1
ATOM 745 C C . ALA A 1 96 ? -8.478 -3.098 0.778 1.00 95.62 96 ALA A C 1
ATOM 747 O O . ALA A 1 96 ? -8.305 -2.458 1.820 1.00 95.62 96 ALA A O 1
ATOM 748 N N . LEU A 1 97 ? -8.002 -2.680 -0.396 1.00 96.75 97 LEU A N 1
ATOM 749 C CA . LEU A 1 97 ? -7.226 -1.456 -0.554 1.00 96.75 97 LEU A CA 1
ATOM 750 C C . LEU A 1 97 ? -8.077 -0.231 -0.184 1.00 96.75 97 LEU A C 1
ATOM 752 O O . LEU A 1 97 ? -9.030 0.114 -0.887 1.00 96.75 97 LEU A O 1
ATOM 756 N N . ALA A 1 98 ? -7.721 0.441 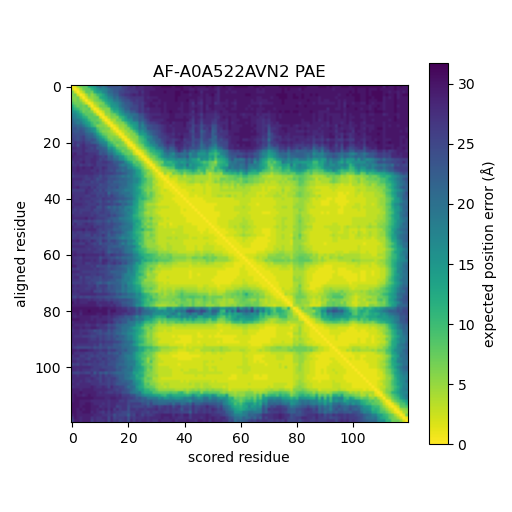0.906 1.00 96.12 98 ALA A N 1
ATOM 757 C CA . ALA A 1 98 ? -8.456 1.583 1.446 1.00 96.12 98 ALA A CA 1
ATOM 758 C C . ALA A 1 98 ? -7.884 2.926 0.960 1.00 96.12 98 ALA A C 1
ATOM 760 O O . ALA A 1 98 ? -8.630 3.884 0.725 1.00 96.12 98 ALA A O 1
ATOM 761 N N . GLY A 1 99 ? -6.566 2.987 0.763 1.00 95.12 99 GLY A N 1
ATOM 762 C CA . GLY A 1 99 ? -5.858 4.185 0.321 1.00 95.12 99 GLY A CA 1
ATOM 763 C C . GLY A 1 99 ? -4.374 3.929 0.076 1.00 95.12 99 GLY A C 1
ATOM 764 O O . GLY A 1 99 ? -3.875 2.829 0.304 1.00 95.12 99 GLY A O 1
ATOM 765 N N . TRP A 1 100 ? -3.673 4.941 -0.422 1.00 95.06 100 TRP A N 1
ATOM 766 C CA . TRP A 1 100 ? -2.247 4.874 -0.737 1.00 95.06 100 TRP A CA 1
ATOM 767 C C . TRP A 1 100 ? -1.608 6.258 -0.705 1.00 95.06 100 TRP A C 1
ATOM 769 O O . TRP A 1 100 ? -2.306 7.273 -0.653 1.00 95.06 100 TRP A O 1
ATOM 779 N N . GLY A 1 101 ? -0.281 6.279 -0.768 1.00 93.50 101 GLY A N 1
ATOM 780 C CA . GLY A 1 101 ? 0.512 7.502 -0.762 1.00 93.50 101 GLY A CA 1
ATOM 781 C C . GLY A 1 101 ? 0.844 8.010 0.642 1.00 93.50 101 GLY A C 1
ATOM 782 O O . GLY A 1 101 ? 0.272 7.586 1.652 1.00 93.50 101 GLY A O 1
ATOM 783 N N . LYS A 1 102 ? 1.816 8.921 0.680 1.00 92.88 102 LYS A N 1
ATOM 784 C CA . LYS A 1 102 ? 2.407 9.513 1.880 1.00 92.88 102 LYS A CA 1
ATOM 785 C C . LYS A 1 102 ? 1.361 10.048 2.846 1.00 92.88 102 LYS A C 1
ATOM 787 O O . LYS A 1 102 ? 1.364 9.639 4.000 1.00 92.88 102 LYS A O 1
ATOM 792 N N . ASP A 1 103 ? 0.442 10.879 2.369 1.00 93.00 103 ASP A N 1
ATOM 793 C CA . ASP A 1 103 ? -0.548 11.535 3.227 1.00 93.00 103 ASP A CA 1
ATOM 794 C C . ASP A 1 103 ? -1.457 10.518 3.925 1.00 93.00 103 ASP A C 1
ATOM 796 O O . ASP A 1 103 ? -1.683 10.596 5.133 1.00 93.00 103 ASP A O 1
ATOM 800 N N . PHE A 1 104 ? -1.932 9.510 3.182 1.00 93.69 104 PHE A N 1
ATOM 801 C CA . PHE A 1 104 ? -2.757 8.443 3.745 1.00 93.69 104 PHE A CA 1
ATOM 802 C C . PHE A 1 104 ? -1.976 7.645 4.794 1.00 93.69 104 PHE A C 1
ATOM 804 O O . PHE A 1 104 ? -2.488 7.351 5.873 1.00 93.69 104 PHE A O 1
ATOM 811 N N . TYR A 1 105 ? -0.720 7.313 4.509 1.00 93.88 105 TYR A N 1
ATOM 812 C CA . TYR A 1 105 ? 0.126 6.598 5.454 1.00 93.88 105 TYR A CA 1
ATOM 813 C C . TYR A 1 105 ? 0.423 7.411 6.722 1.00 93.88 105 TYR A C 1
ATOM 815 O O . TYR A 1 105 ? 0.245 6.903 7.828 1.00 93.88 105 TYR A O 1
ATOM 823 N N . GLU A 1 106 ? 0.827 8.675 6.587 1.00 92.31 106 GLU A N 1
ATOM 824 C CA . GLU A 1 106 ? 1.155 9.550 7.717 1.00 92.31 106 GLU A CA 1
ATOM 825 C C . GLU A 1 106 ? -0.067 9.829 8.595 1.00 92.31 106 GLU A C 1
ATOM 827 O O . GLU A 1 106 ? 0.056 9.837 9.823 1.00 92.31 106 GLU A O 1
ATOM 832 N N . GLN A 1 107 ? -1.253 9.970 7.996 1.00 91.56 107 GLN A N 1
ATOM 833 C CA . GLN A 1 107 ? -2.511 10.114 8.728 1.00 91.56 107 GLN A CA 1
ATOM 834 C C . GLN A 1 107 ? -2.781 8.905 9.637 1.00 91.56 107 GLN A C 1
ATOM 836 O O . GLN A 1 107 ? -3.102 9.069 10.814 1.00 91.56 107 GLN A O 1
ATOM 841 N N . ASN A 1 108 ? -2.626 7.689 9.108 1.00 91.19 108 ASN A N 1
ATOM 842 C CA . ASN A 1 108 ? -2.879 6.458 9.858 1.00 91.19 108 ASN A CA 1
ATOM 843 C C . ASN A 1 108 ? -1.772 6.182 10.888 1.00 91.19 108 ASN A C 1
ATOM 845 O O . ASN A 1 108 ? -2.058 5.797 12.019 1.00 91.19 108 ASN A O 1
ATOM 849 N N . ARG A 1 109 ? -0.506 6.432 10.536 1.00 87.19 109 ARG A N 1
ATOM 850 C CA . ARG A 1 109 ? 0.635 6.242 11.443 1.00 87.19 109 ARG A CA 1
ATOM 851 C C . ARG A 1 109 ? 0.598 7.216 12.622 1.00 87.19 109 ARG A C 1
ATOM 853 O O . ARG A 1 109 ? 0.869 6.819 13.750 1.00 87.19 109 ARG A O 1
ATOM 860 N N . SER A 1 110 ? 0.227 8.474 12.388 1.00 80.75 110 SER A N 1
ATOM 861 C CA . SER A 1 110 ? 0.111 9.476 13.459 1.00 80.75 110 SER A CA 1
ATOM 862 C C . SER A 1 110 ? -1.025 9.153 14.432 1.00 80.75 110 SER A C 1
ATOM 864 O O . SER A 1 110 ? -0.907 9.423 15.623 1.00 80.75 110 SER A O 1
ATOM 866 N N . ALA A 1 111 ? -2.096 8.515 13.950 1.00 74.75 111 ALA A N 1
ATOM 867 C CA . ALA A 1 111 ? -3.204 8.049 14.783 1.00 74.75 111 ALA A CA 1
ATOM 868 C C . ALA A 1 111 ? -2.849 6.843 15.680 1.00 74.75 111 ALA A C 1
ATOM 870 O O . ALA A 1 111 ? -3.597 6.535 16.606 1.00 74.75 111 ALA A O 1
ATOM 871 N N . GLN A 1 112 ? -1.717 6.172 15.433 1.00 65.19 112 GLN A N 1
ATOM 872 C CA . GLN A 1 112 ? -1.198 5.096 16.285 1.00 65.19 112 GLN A CA 1
ATOM 873 C C . GLN A 1 112 ? -0.450 5.626 17.520 1.00 65.19 112 GLN A C 1
ATOM 875 O O . GLN A 1 112 ? -0.254 4.879 18.482 1.00 65.19 112 GLN A O 1
ATOM 880 N N . ALA A 1 113 ? -0.002 6.888 17.514 1.00 58.38 113 ALA A N 1
ATOM 881 C CA . ALA A 1 113 ? 0.735 7.441 18.642 1.00 58.38 113 ALA A CA 1
ATOM 882 C C . ALA A 1 113 ? -0.153 7.424 19.904 1.00 58.38 113 ALA A C 1
ATOM 884 O O . ALA A 1 113 ? -1.297 7.883 19.846 1.00 58.38 113 ALA A O 1
ATOM 885 N N . PRO A 1 114 ? 0.336 6.903 21.049 1.00 56.28 114 PRO A N 1
ATOM 886 C CA . PRO A 1 114 ? -0.401 7.013 22.302 1.00 56.28 114 PRO A CA 1
ATOM 887 C C . PRO A 1 114 ? -0.701 8.494 22.582 1.00 56.28 114 PRO A C 1
ATOM 889 O O . PRO A 1 114 ? 0.105 9.347 22.192 1.00 56.28 114 PRO A O 1
ATOM 892 N N . PRO A 1 115 ? -1.828 8.827 23.243 1.00 54.62 115 PRO A N 1
ATOM 893 C CA . PRO A 1 115 ? -2.094 10.204 23.635 1.00 54.62 115 PRO A CA 1
ATOM 894 C C . PRO A 1 115 ? -0.868 10.708 24.397 1.00 54.62 115 PRO A C 1
ATOM 896 O O . PRO A 1 115 ? -0.456 10.099 25.387 1.00 54.62 115 PRO A O 1
ATOM 899 N N . GLY A 1 116 ? -0.235 11.765 23.879 1.00 51.81 116 GLY A N 1
ATOM 900 C CA . GLY A 1 116 ? 0.924 12.372 24.523 1.00 51.81 116 GLY A CA 1
ATOM 901 C C . GLY A 1 116 ? 0.599 12.707 25.982 1.00 51.81 116 GLY A C 1
ATOM 902 O O . GLY A 1 116 ? -0.579 12.881 26.314 1.00 51.81 116 GLY A O 1
ATOM 903 N N . PRO A 1 117 ? 1.606 12.773 26.872 1.00 49.22 117 PRO A N 1
ATOM 904 C CA . PRO A 1 117 ? 1.369 13.084 28.273 1.00 49.22 117 PRO A CA 1
ATOM 905 C C . PRO A 1 117 ? 0.562 14.379 28.354 1.00 49.22 117 PRO A C 1
ATOM 907 O O . PRO A 1 117 ? 1.006 15.436 27.909 1.00 49.22 117 PRO A O 1
ATOM 910 N N . SER A 1 118 ? -0.662 14.262 28.871 1.00 50.91 118 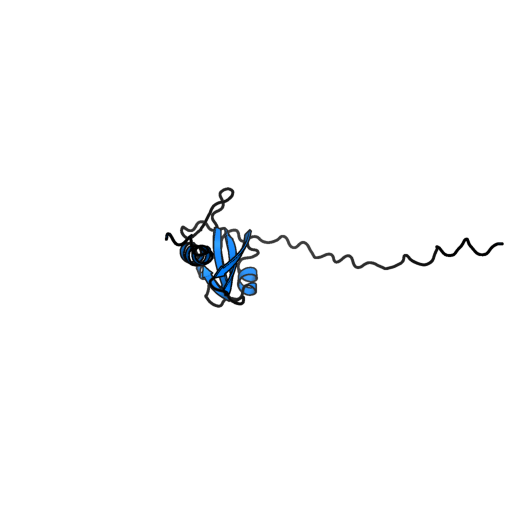SER A N 1
ATOM 911 C CA . SER A 1 118 ? -1.536 15.396 29.125 1.00 50.91 118 SER A CA 1
ATOM 912 C C . SER A 1 118 ? -0.799 16.299 30.106 1.00 50.91 118 SER A C 1
ATOM 914 O O . SER A 1 118 ? -0.655 15.936 31.271 1.00 50.91 118 SER A O 1
ATOM 916 N N . ALA A 1 119 ? -0.299 17.441 29.634 1.00 50.34 119 ALA A N 1
ATOM 917 C CA . ALA A 1 119 ? 0.263 18.455 30.510 1.00 50.34 119 ALA A CA 1
ATOM 918 C C . ALA A 1 119 ? -0.864 18.928 31.442 1.00 50.34 119 ALA A C 1
ATOM 920 O O . ALA A 1 119 ? -1.832 19.548 30.995 1.00 50.34 119 ALA A O 1
ATOM 921 N N . ARG A 1 120 ? -0.779 18.533 32.711 1.00 49.62 120 ARG A N 1
ATOM 922 C CA . ARG A 1 120 ? -1.515 19.108 33.836 1.00 49.62 120 ARG A CA 1
ATOM 923 C C . ARG A 1 120 ? -0.501 19.717 34.782 1.00 49.62 120 ARG A C 1
ATOM 925 O O . ARG A 1 120 ? 0.562 19.081 34.957 1.00 49.62 120 ARG A O 1
#

Foldseek 3Di:
DPPDPDPPDPDDDPDDDPPCPPCPPQPAQPADDCVPDDWFDFPVNSCVVRTAFPDWDWFQAPNFIKIWGWHFHPDPQFADDDPHTGIKIFIDTPRTTHDIGNVVVCVRNVNRDDDPPDDD

Secondary structure (DSSP, 8-state):
---SS---SS-----------------B-SS--GGG--TT-BHHHHHHHH-B-SEEEEEEETTEEEEEEEEE--STT----STT--EEEEEEETTEEEEESHHHHHHHHHTTSPPP----

Sequence (120 aa):
MRHVLRRWLCMTVCAVAVLVVAAAPAAWADDLNRDLLKKGMSLNDVIRTFGQPTQIEWVNVSGTAVLFVFYPTDKSDAVFRKDGLMLLPLGFVTEALAGWGKDFYEQNRSAQAPPGPSAR